Protein AF-A0AA41LC12-F1 (afdb_monomer)

pLDDT: mean 95.82, std 4.23, range [68.12, 98.69]

Mean predicted aligned error: 4.25 Å

Solvent-accessible surface area (backbone atoms only — not comparable to full-atom values): 5415 Å² total; per-residue (Å²): 138,89,85,87,85,78,64,66,93,81,44,54,80,65,55,51,53,50,50,55,51,49,53,52,53,46,50,57,29,5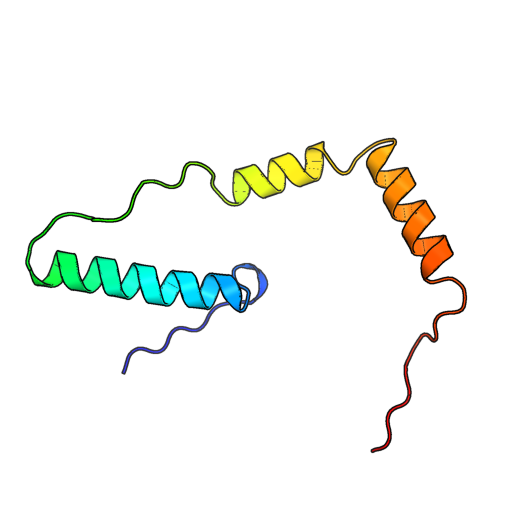1,78,71,75,43,69,84,83,72,78,81,75,94,68,54,71,66,56,51,54,52,49,50,60,68,56,60,40,72,69,56,36,49,54,54,50,56,49,52,54,61,72,51,59,88,58,70,97,66,83,90,70,94,130

Foldseek 3Di:
DDDDDDDCVVDDPVVVVVVVVLCVQQCVQVVVVHDRPDDDDPDDVVNVVVVCVVQCDDPNVVVVVVVVCVVCVPPDPDDDDDD

Structure (mmCIF, N/CA/C/O backbone):
data_AF-A0AA41LC12-F1
#
_entry.id   AF-A0AA41LC12-F1
#
loop_
_atom_site.group_PDB
_atom_site.id
_atom_site.type_symbol
_atom_site.label_atom_id
_atom_site.label_alt_id
_atom_site.label_comp_id
_atom_site.label_asym_id
_atom_site.label_entity_id
_atom_site.label_seq_id
_atom_site.pdbx_PDB_ins_code
_atom_site.Cartn_x
_atom_site.Cartn_y
_atom_site.Cartn_z
_atom_site.occupancy
_atom_site.B_iso_or_equiv
_atom_site.auth_seq_id
_atom_site.auth_comp_id
_atom_site.auth_asym_id
_atom_site.auth_atom_id
_atom_site.pdbx_PDB_model_num
ATOM 1 N N . ILE A 1 1 ? -1.846 -3.267 24.598 1.00 85.81 1 ILE A N 1
ATOM 2 C CA . ILE A 1 1 ? -1.087 -2.905 23.377 1.00 85.81 1 ILE A CA 1
ATOM 3 C C . ILE A 1 1 ? -1.720 -3.666 22.227 1.00 85.81 1 ILE A C 1
ATOM 5 O O . ILE A 1 1 ? -1.936 -4.861 22.387 1.00 85.81 1 ILE A O 1
ATOM 9 N N . LEU A 1 2 ? -2.055 -2.980 21.135 1.00 92.88 2 LEU A N 1
ATOM 10 C CA . LEU A 1 2 ? -2.472 -3.615 19.888 1.00 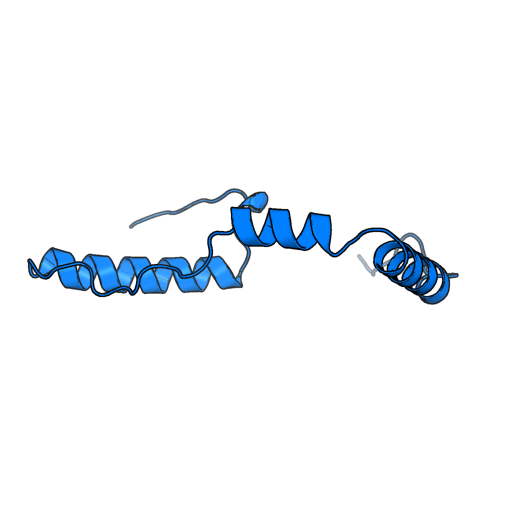92.88 2 LEU A CA 1
ATOM 11 C C . LEU A 1 2 ? -1.286 -3.573 18.924 1.00 92.88 2 LEU A C 1
ATOM 13 O O . LEU A 1 2 ? -0.721 -2.504 18.706 1.00 92.88 2 L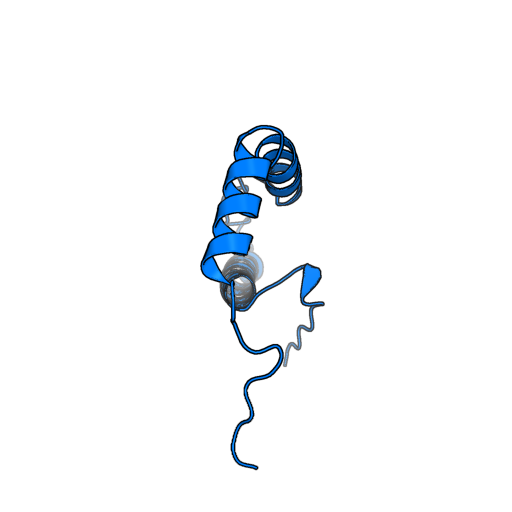EU A O 1
ATOM 17 N N . LEU A 1 3 ? -0.909 -4.730 18.387 1.00 95.12 3 LEU A N 1
ATOM 18 C CA . LEU A 1 3 ? 0.114 -4.850 17.356 1.00 95.12 3 LEU A CA 1
ATOM 19 C C . LEU A 1 3 ? -0.564 -5.273 16.055 1.00 95.12 3 LEU A C 1
ATOM 21 O O . LEU A 1 3 ? -1.276 -6.275 16.035 1.00 95.12 3 LEU A O 1
ATOM 25 N N . ILE A 1 4 ? -0.324 -4.514 14.990 1.00 93.56 4 ILE A N 1
ATOM 26 C CA . ILE A 1 4 ? -0.802 -4.817 13.642 1.00 93.56 4 ILE A CA 1
ATOM 27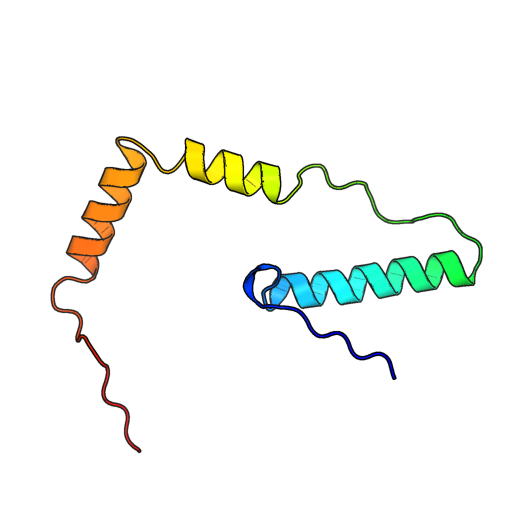 C C . ILE A 1 4 ? 0.428 -4.996 12.761 1.00 93.56 4 ILE A C 1
ATOM 29 O O . ILE A 1 4 ? 1.277 -4.111 12.683 1.00 93.56 4 ILE A O 1
ATOM 33 N N . THR A 1 5 ? 0.523 -6.153 12.114 1.00 95.12 5 THR A N 1
ATOM 34 C CA . THR A 1 5 ? 1.535 -6.445 11.102 1.00 95.12 5 THR A CA 1
ATOM 35 C C . THR A 1 5 ? 0.831 -6.742 9.789 1.00 95.12 5 THR A C 1
ATOM 37 O O . THR A 1 5 ? -0.165 -7.464 9.745 1.00 95.12 5 THR A O 1
ATOM 40 N N . GLN A 1 6 ? 1.330 -6.152 8.710 1.00 94.94 6 GLN A N 1
ATOM 41 C CA . GLN A 1 6 ? 0.746 -6.281 7.382 1.00 94.94 6 GLN A CA 1
ATOM 42 C C . GLN A 1 6 ? 1.837 -6.643 6.388 1.00 94.94 6 GLN A C 1
ATOM 44 O O . GLN A 1 6 ? 2.990 -6.230 6.518 1.00 94.94 6 GLN A O 1
ATOM 49 N N . HIS A 1 7 ? 1.469 -7.434 5.387 1.00 97.00 7 HIS A N 1
ATOM 50 C CA . HIS A 1 7 ? 2.352 -7.681 4.262 1.00 97.00 7 HIS A CA 1
ATOM 51 C C . HIS A 1 7 ? 2.385 -6.429 3.375 1.00 97.00 7 HIS A C 1
ATOM 53 O O . HIS A 1 7 ? 1.330 -5.934 2.990 1.00 97.00 7 HIS A O 1
ATOM 59 N N . HIS A 1 8 ? 3.567 -5.947 2.980 1.00 95.69 8 HIS A N 1
ATOM 60 C CA . HIS A 1 8 ? 3.696 -4.711 2.186 1.00 95.69 8 HIS A CA 1
ATOM 61 C C . HIS A 1 8 ? 2.921 -4.717 0.859 1.00 95.69 8 HIS A C 1
ATOM 63 O O . HIS A 1 8 ? 2.583 -3.665 0.334 1.00 95.69 8 HIS A O 1
ATOM 69 N N . ILE A 1 9 ? 2.586 -5.894 0.326 1.00 96.88 9 ILE A N 1
ATOM 70 C CA . ILE A 1 9 ? 1.768 -6.009 -0.893 1.00 96.88 9 ILE A CA 1
ATOM 71 C C . ILE A 1 9 ? 0.357 -5.411 -0.748 1.00 96.88 9 ILE A C 1
ATOM 73 O O . ILE A 1 9 ? -0.250 -5.065 -1.754 1.00 96.88 9 ILE A O 1
ATOM 77 N N . ILE A 1 10 ? -0.168 -5.301 0.478 1.00 95.69 10 ILE A N 1
ATOM 78 C CA . ILE A 1 10 ? -1.503 -4.744 0.749 1.00 95.69 10 ILE A CA 1
ATOM 79 C C . ILE A 1 10 ? -1.454 -3.354 1.396 1.00 95.69 10 ILE A C 1
ATOM 81 O O . ILE A 1 10 ? -2.509 -2.789 1.676 1.00 95.69 10 ILE A O 1
ATOM 85 N N . SER A 1 11 ? -0.261 -2.823 1.689 1.00 95.62 11 SER A N 1
ATOM 86 C CA . SER A 1 11 ? -0.109 -1.574 2.439 1.00 95.62 11 SER A CA 1
ATOM 87 C C . SER A 1 11 ? 1.244 -0.897 2.223 1.00 95.62 11 SER A C 1
ATOM 89 O O . SER A 1 11 ? 2.309 -1.517 2.292 1.00 95.62 11 SER A O 1
ATOM 91 N N . ASP A 1 12 ? 1.194 0.419 2.102 1.00 95.56 12 ASP A N 1
ATOM 92 C CA . ASP A 1 12 ? 2.317 1.347 2.132 1.00 95.56 12 ASP A CA 1
ATOM 93 C C . ASP A 1 12 ? 2.278 2.234 3.397 1.00 95.56 12 ASP A C 1
ATOM 95 O O . ASP A 1 12 ? 1.426 2.087 4.283 1.00 95.56 12 ASP A O 1
ATOM 99 N N . GLY A 1 13 ? 3.226 3.169 3.503 1.00 92.19 13 GLY A N 1
ATOM 100 C CA . GLY A 1 13 ? 3.289 4.088 4.642 1.00 92.19 13 GLY A CA 1
ATOM 101 C C . GLY A 1 13 ? 2.062 5.001 4.763 1.00 92.19 13 GLY A C 1
ATOM 102 O O . GLY A 1 13 ? 1.686 5.369 5.873 1.00 92.19 13 GLY A O 1
ATOM 103 N N . TRP A 1 14 ? 1.408 5.331 3.646 1.00 95.81 14 TRP A N 1
ATOM 104 C CA . TRP A 1 14 ? 0.231 6.199 3.636 1.00 95.81 14 TRP A CA 1
ATOM 105 C C . TRP A 1 14 ? -1.016 5.463 4.135 1.00 95.81 14 TRP A C 1
ATOM 107 O O . TRP A 1 14 ? -1.684 5.909 5.068 1.00 95.81 14 TRP A O 1
ATOM 117 N N . SER A 1 15 ? -1.313 4.311 3.538 1.00 95.56 15 SER A N 1
ATOM 118 C CA . SER A 1 15 ? -2.454 3.455 3.889 1.00 95.56 15 SER A CA 1
ATOM 119 C C . SER A 1 15 ? -2.404 2.974 5.338 1.00 95.56 15 SER A C 1
ATOM 121 O O . SER A 1 15 ? -3.450 2.864 5.973 1.00 95.56 15 SER A O 1
ATOM 123 N N . THR A 1 16 ? -1.210 2.793 5.910 1.00 95.81 16 THR A N 1
ATOM 124 C CA . THR A 1 16 ? -1.056 2.520 7.349 1.00 95.81 16 THR A CA 1
ATOM 125 C C . THR A 1 16 ? -1.607 3.667 8.209 1.00 95.81 16 THR A C 1
ATOM 127 O O . THR A 1 16 ? -2.280 3.426 9.211 1.00 95.81 16 THR A O 1
ATOM 130 N N . GLY A 1 17 ? -1.365 4.923 7.817 1.00 95.62 17 GLY A N 1
ATOM 131 C CA . GLY A 1 17 ? -1.909 6.096 8.506 1.00 95.62 17 GLY A CA 1
ATOM 132 C C . GLY A 1 17 ? -3.436 6.168 8.432 1.00 95.62 17 GLY A C 1
ATOM 133 O O . GLY A 1 17 ? -4.082 6.416 9.450 1.00 95.62 17 GLY A O 1
ATOM 134 N N . LEU A 1 18 ? -4.010 5.881 7.257 1.00 96.62 18 LEU A N 1
ATOM 135 C CA . LEU A 1 18 ? -5.465 5.805 7.074 1.00 96.62 18 LEU A CA 1
ATOM 136 C C . LEU A 1 18 ? -6.087 4.703 7.939 1.00 96.62 18 LEU A C 1
ATOM 138 O O . LEU A 1 18 ? -7.049 4.968 8.655 1.00 96.62 18 LEU A O 1
ATOM 142 N N . LEU A 1 19 ? -5.484 3.511 7.970 1.00 96.62 19 LEU A N 1
ATOM 143 C CA . LEU A 1 19 ? -5.952 2.402 8.804 1.00 96.62 19 LEU A CA 1
ATOM 144 C C . LEU A 1 19 ? -6.036 2.800 10.284 1.00 96.62 19 LEU A C 1
ATOM 146 O O . LEU A 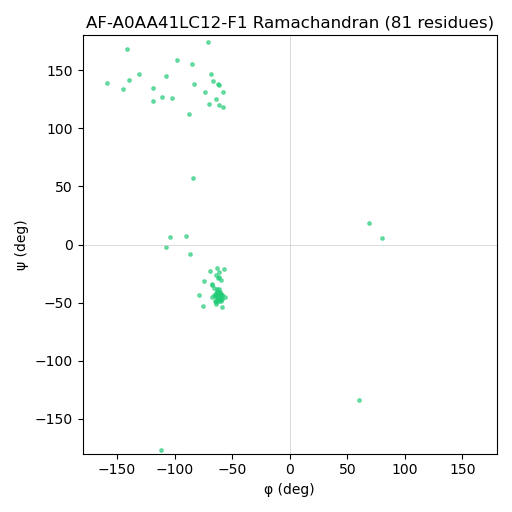1 19 ? -7.030 2.520 10.950 1.00 96.62 19 LEU A O 1
ATOM 150 N N . VAL A 1 20 ? -5.009 3.473 10.812 1.00 96.44 20 VAL A N 1
ATOM 151 C CA . VAL A 1 20 ? -5.003 3.931 12.212 1.00 96.44 20 VAL A CA 1
ATOM 152 C C . VAL A 1 20 ? -6.124 4.944 12.473 1.00 96.44 20 VAL A C 1
ATOM 154 O O . VAL A 1 20 ? -6.775 4.879 13.521 1.00 96.44 20 VAL A O 1
ATOM 157 N N . GLN A 1 21 ? -6.376 5.859 11.534 1.00 97.75 21 GLN A N 1
ATOM 158 C CA . GLN A 1 21 ? -7.454 6.845 11.641 1.00 97.75 21 GLN A CA 1
ATOM 159 C C . GLN A 1 21 ? -8.836 6.179 11.632 1.00 97.75 21 GLN A C 1
ATOM 161 O O . GLN A 1 21 ? -9.650 6.449 12.517 1.00 97.75 21 GLN A O 1
ATOM 166 N N . GLU A 1 22 ? -9.079 5.274 10.687 1.00 97.94 22 GLU A N 1
ATOM 167 C CA . GLU A 1 22 ? -10.351 4.560 10.539 1.00 97.94 22 GLU A CA 1
ATOM 168 C C . GLU A 1 22 ? -10.630 3.642 11.733 1.00 97.94 22 GLU A C 1
ATOM 170 O O . GLU A 1 22 ? -11.724 3.683 12.297 1.00 97.94 22 GLU A O 1
ATOM 175 N N . VAL A 1 23 ? -9.628 2.889 12.206 1.00 97.69 23 VAL A N 1
ATOM 176 C CA . VAL A 1 23 ? -9.752 2.058 13.416 1.00 97.69 23 VAL A CA 1
ATOM 177 C C . VAL A 1 23 ? -10.082 2.917 14.637 1.00 97.69 23 VAL A C 1
ATOM 179 O O . VAL A 1 23 ? -10.943 2.541 15.431 1.00 97.69 23 VAL A O 1
ATOM 182 N N . THR A 1 24 ? -9.447 4.084 14.785 1.00 97.69 24 THR A N 1
ATOM 183 C CA . THR A 1 24 ? -9.738 5.015 15.888 1.00 97.69 24 THR A CA 1
ATOM 184 C C . THR A 1 24 ? -11.172 5.545 15.819 1.00 97.69 24 THR A C 1
ATOM 186 O O . THR A 1 24 ? -11.861 5.588 16.843 1.00 97.69 24 THR A O 1
ATOM 189 N N . ALA A 1 25 ? -11.640 5.924 14.626 1.00 98.50 25 ALA A N 1
ATOM 190 C CA . ALA A 1 25 ? -12.994 6.429 14.410 1.00 98.50 25 ALA A CA 1
ATOM 191 C C . ALA A 1 25 ? -14.055 5.358 14.713 1.00 98.50 25 ALA A C 1
ATOM 193 O O . ALA A 1 25 ? -14.975 5.605 15.499 1.00 98.50 25 ALA A O 1
ATOM 194 N N . LEU A 1 26 ? -13.876 4.151 14.169 1.00 98.62 26 LEU A N 1
ATOM 195 C CA . LEU A 1 26 ? -14.760 3.005 14.393 1.00 98.62 26 LEU A CA 1
ATOM 196 C C . LEU A 1 26 ? -14.789 2.598 15.866 1.00 98.62 26 LEU A C 1
ATOM 198 O O . LEU A 1 26 ? -15.860 2.430 16.445 1.00 98.62 26 LEU A O 1
ATOM 202 N N . TYR A 1 27 ? -13.621 2.496 16.504 1.00 98.25 27 TYR A N 1
ATOM 203 C CA . TYR A 1 27 ? -13.531 2.152 17.921 1.00 98.25 27 TYR A CA 1
ATOM 204 C C . TYR A 1 27 ? -14.260 3.179 18.799 1.00 98.25 27 TYR A C 1
ATOM 206 O O . TYR A 1 27 ? -15.017 2.811 19.700 1.00 98.25 27 TYR A O 1
ATOM 214 N N . THR A 1 28 ? -14.083 4.470 18.512 1.00 98.44 28 THR A N 1
ATOM 215 C CA . THR A 1 28 ? -14.753 5.550 19.247 1.00 98.44 28 THR A CA 1
ATOM 216 C C . THR A 1 28 ? -16.273 5.457 19.114 1.00 98.44 28 THR A C 1
ATOM 218 O O . THR A 1 28 ? -16.963 5.497 20.132 1.00 98.44 28 THR A O 1
ATOM 221 N N . ALA A 1 29 ? -16.797 5.269 17.898 1.00 98.69 29 ALA A N 1
ATOM 222 C CA . ALA A 1 29 ? -18.235 5.145 17.661 1.00 98.69 29 ALA A CA 1
ATOM 223 C C . ALA A 1 29 ? -18.822 3.894 18.336 1.00 98.69 29 ALA A C 1
ATOM 225 O O . ALA A 1 29 ? -19.764 3.988 19.128 1.00 98.69 29 ALA A O 1
ATOM 226 N N . PHE A 1 30 ? -18.217 2.729 18.102 1.00 98.62 30 PHE A N 1
ATOM 227 C CA . PHE A 1 30 ? -18.729 1.460 18.615 1.00 98.62 30 PHE A CA 1
ATOM 228 C C .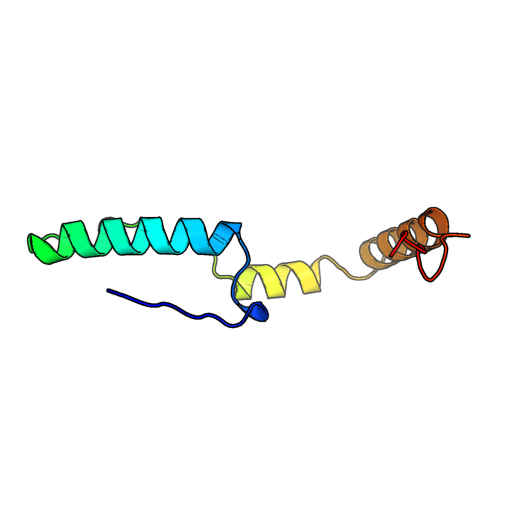 PHE A 1 30 ? -18.636 1.356 20.140 1.00 98.62 30 PHE A C 1
ATOM 230 O O . PHE A 1 30 ? -19.551 0.818 20.762 1.00 98.62 30 PHE A O 1
ATOM 237 N N . SER A 1 31 ? -17.605 1.933 20.771 1.00 98.50 31 SER A N 1
ATOM 238 C CA . SER A 1 31 ? -17.507 1.983 22.242 1.00 98.50 31 SER A CA 1
ATOM 239 C C . SER A 1 31 ? -18.635 2.786 22.908 1.00 98.50 31 SER A C 1
ATOM 241 O O . SER A 1 31 ? -18.918 2.583 24.087 1.00 98.50 31 SER A O 1
ATOM 243 N N . GLN A 1 32 ? -19.306 3.659 22.153 1.00 98.44 32 GLN A N 1
ATOM 244 C CA . GLN A 1 32 ? -20.436 4.479 22.599 1.00 98.44 32 GLN A CA 1
ATOM 245 C C . GLN A 1 32 ? -21.789 3.956 22.084 1.00 98.44 32 GLN A C 1
ATOM 247 O O . GLN A 1 32 ? -22.808 4.626 22.252 1.00 98.44 32 GLN A O 1
ATOM 252 N N . GLY A 1 33 ? -21.814 2.785 21.434 1.00 98.44 33 GLY A N 1
ATOM 253 C CA . GLY A 1 33 ? -23.022 2.218 20.824 1.00 98.44 33 GLY A CA 1
ATOM 254 C C . GLY A 1 33 ? -23.534 2.987 19.600 1.00 98.44 33 GLY A C 1
ATOM 255 O O . GLY A 1 33 ? -24.700 2.843 19.239 1.00 98.44 33 GLY A O 1
ATOM 256 N N . GLN A 1 34 ? -22.693 3.819 18.982 1.00 98.69 34 GLN A N 1
ATOM 257 C CA . GLN A 1 34 ? -23.022 4.561 17.764 1.00 98.69 34 GLN A CA 1
ATOM 258 C C . GLN A 1 34 ? -22.765 3.703 16.512 1.00 98.69 34 GLN A C 1
ATOM 260 O O . GLN A 1 34 ? -21.951 2.778 16.569 1.00 98.69 34 GLN A O 1
ATOM 265 N N . PRO A 1 35 ? -23.448 3.977 15.384 1.00 98.19 35 PRO A N 1
ATOM 266 C CA . PRO A 1 35 ? -23.221 3.262 14.128 1.00 98.19 35 PRO A CA 1
ATOM 267 C C . PRO A 1 35 ? -21.874 3.628 13.481 1.00 98.19 35 PRO A C 1
ATOM 269 O O . PRO A 1 35 ? -21.173 4.526 13.945 1.00 98.19 35 PRO A O 1
ATOM 272 N N . ASP A 1 36 ? -21.533 2.935 12.390 1.00 98.06 36 ASP A N 1
ATOM 273 C CA . ASP A 1 36 ? -20.340 3.208 11.579 1.00 98.06 36 ASP A CA 1
ATOM 274 C C . ASP A 1 36 ? -20.360 4.657 11.041 1.00 98.06 36 ASP A C 1
ATOM 276 O O . ASP A 1 36 ? -21.294 5.018 10.317 1.00 98.06 36 ASP A O 1
ATOM 280 N N . PRO A 1 37 ? -19.374 5.504 11.404 1.00 97.62 37 PRO A N 1
ATOM 281 C CA . PRO A 1 37 ? -19.309 6.887 10.952 1.00 97.62 37 PRO A CA 1
ATOM 282 C C . PRO A 1 37 ? -18.599 7.057 9.597 1.00 97.62 37 PRO A C 1
ATOM 284 O O . PRO A 1 37 ? -18.559 8.178 9.083 1.00 97.62 37 PRO A O 1
ATOM 287 N N . LEU A 1 38 ? -17.984 6.006 9.043 1.00 97.94 38 LEU A N 1
ATOM 288 C CA . LEU A 1 38 ? -17.184 6.097 7.826 1.00 97.94 38 LEU A CA 1
ATOM 289 C C . LEU A 1 38 ? -18.076 6.033 6.576 1.00 97.94 38 LEU A C 1
ATOM 291 O O . LEU A 1 38 ? -19.004 5.225 6.500 1.00 97.94 38 LEU A O 1
ATOM 295 N N . PRO A 1 39 ? -17.811 6.867 5.556 1.00 96.38 39 PRO A N 1
ATOM 296 C CA . PRO A 1 39 ? -18.500 6.740 4.284 1.00 96.38 39 PRO A CA 1
ATOM 297 C C . PRO A 1 39 ? -18.075 5.448 3.579 1.00 96.38 39 PRO A C 1
ATOM 299 O O . PRO A 1 39 ? -16.914 5.042 3.634 1.00 96.38 39 PRO A O 1
ATOM 302 N N . ALA A 1 40 ? -19.002 4.835 2.844 1.00 96.00 40 ALA A N 1
ATOM 303 C CA . ALA A 1 40 ? -18.661 3.712 1.980 1.00 96.00 40 ALA A CA 1
ATOM 304 C C . ALA A 1 40 ? -17.644 4.143 0.910 1.00 96.00 40 ALA A C 1
ATOM 306 O O . ALA A 1 40 ? -17.785 5.199 0.286 1.00 96.00 40 ALA A O 1
ATOM 307 N N . LEU A 1 41 ? -16.636 3.302 0.671 1.00 95.75 41 LEU A N 1
ATOM 308 C CA . LEU A 1 41 ? -15.658 3.532 -0.387 1.00 95.75 41 LEU A CA 1
ATOM 309 C C . LEU A 1 41 ? -16.345 3.497 -1.755 1.00 95.75 41 LEU A C 1
ATOM 311 O O . LEU A 1 41 ? -16.979 2.507 -2.117 1.00 95.75 41 LEU A O 1
ATOM 315 N N . ALA A 1 42 ? -16.169 4.562 -2.537 1.00 96.50 42 ALA A N 1
ATOM 316 C CA . ALA A 1 42 ? -16.687 4.635 -3.903 1.00 96.50 42 ALA A CA 1
ATOM 317 C C . ALA A 1 42 ? -15.955 3.690 -4.874 1.00 96.50 42 ALA A C 1
ATOM 319 O O . ALA A 1 42 ? -16.502 3.344 -5.917 1.00 96.50 42 ALA A O 1
ATOM 320 N N . LEU A 1 43 ? -14.721 3.296 -4.538 1.00 96.12 43 LEU A N 1
ATOM 321 C CA . LEU A 1 43 ? -13.868 2.404 -5.319 1.00 96.12 43 LEU A CA 1
ATOM 322 C C . LEU A 1 43 ? -13.143 1.435 -4.387 1.00 96.12 43 LEU A C 1
ATOM 324 O O . LEU A 1 43 ? -12.677 1.821 -3.314 1.00 96.12 43 LEU A O 1
ATOM 328 N N . GLN A 1 44 ? -13.007 0.192 -4.827 1.00 96.94 44 GLN A N 1
ATOM 329 C CA . GLN A 1 44 ? -12.165 -0.816 -4.199 1.00 96.94 44 GLN A CA 1
ATOM 330 C C . GLN A 1 44 ? -10.815 -0.899 -4.918 1.00 96.94 44 GLN A C 1
ATOM 332 O O . GLN A 1 44 ? -10.681 -0.554 -6.093 1.00 96.94 44 GLN A O 1
ATOM 337 N N . TYR A 1 45 ? -9.795 -1.430 -4.241 1.00 96.06 45 TYR A N 1
ATOM 338 C CA . TYR A 1 45 ? -8.478 -1.605 -4.867 1.00 96.06 45 TYR A CA 1
ATOM 339 C C . TYR A 1 45 ? -8.523 -2.542 -6.089 1.00 96.06 45 TYR A C 1
ATOM 341 O O . TYR A 1 45 ? -7.748 -2.382 -7.028 1.00 96.06 45 TYR A O 1
ATOM 349 N N . ALA A 1 46 ? -9.469 -3.487 -6.1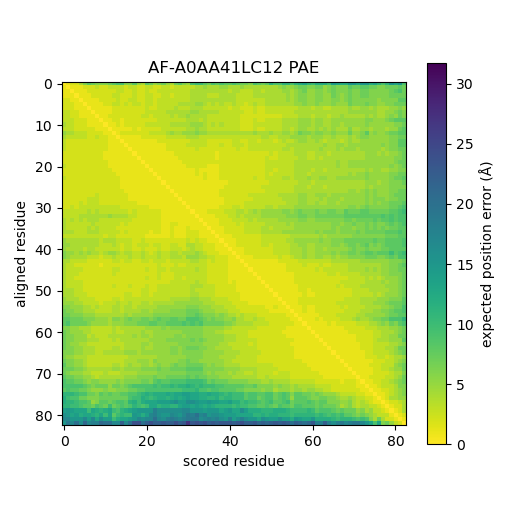21 1.00 97.25 46 ALA A N 1
ATOM 350 C CA . ALA A 1 46 ? -9.709 -4.330 -7.290 1.00 97.25 46 ALA A CA 1
ATOM 351 C C . ALA A 1 46 ? -10.134 -3.513 -8.524 1.00 97.25 46 ALA A C 1
ATOM 353 O O . ALA A 1 46 ? -9.675 -3.803 -9.629 1.00 97.25 46 ALA A O 1
ATOM 354 N N . ASP A 1 47 ? -10.944 -2.469 -8.331 1.00 98.12 47 ASP A N 1
ATOM 355 C CA . ASP A 1 47 ? -11.356 -1.563 -9.407 1.00 98.12 47 ASP A CA 1
ATOM 356 C C . ASP A 1 47 ? -10.151 -0.780 -9.931 1.00 98.12 47 ASP A C 1
ATOM 358 O O . ASP A 1 47 ? -9.942 -0.696 -11.141 1.00 98.12 47 ASP A O 1
ATOM 362 N N . TYR A 1 48 ? -9.302 -0.283 -9.022 1.00 96.75 48 TYR A N 1
ATOM 363 C CA . TYR A 1 48 ? -8.041 0.371 -9.378 1.00 96.75 48 TYR A CA 1
ATOM 364 C C . TYR A 1 48 ? -7.116 -0.561 -10.174 1.00 96.75 48 TYR A C 1
ATOM 366 O O . TYR A 1 48 ? -6.603 -0.170 -11.221 1.00 96.75 48 TYR A O 1
ATOM 374 N N . ALA A 1 49 ? -6.928 -1.803 -9.723 1.00 97.50 49 ALA A N 1
ATOM 375 C CA . ALA A 1 49 ? -6.072 -2.773 -10.401 1.00 97.50 49 ALA A CA 1
ATOM 376 C C . ALA A 1 49 ? -6.604 -3.130 -11.802 1.00 97.50 49 ALA A C 1
ATOM 378 O O . ALA A 1 49 ? -5.837 -3.211 -12.767 1.00 97.50 49 ALA A O 1
ATOM 379 N N . ALA A 1 50 ? -7.923 -3.305 -11.934 1.00 98.31 50 ALA A N 1
ATOM 380 C CA . ALA A 1 50 ? -8.567 -3.541 -13.221 1.00 98.31 50 ALA A CA 1
ATOM 381 C C . ALA A 1 50 ? -8.399 -2.340 -14.163 1.00 98.31 50 ALA A C 1
ATOM 383 O O . ALA A 1 50 ? -8.012 -2.523 -15.321 1.00 98.31 50 ALA A O 1
ATOM 384 N N . TRP A 1 51 ? -8.624 -1.124 -13.658 1.00 97.94 51 TRP A N 1
ATOM 385 C CA . TRP A 1 51 ? -8.413 0.118 -14.398 1.00 97.94 51 TRP A CA 1
ATOM 386 C C . TRP A 1 51 ? -6.960 0.265 -14.857 1.00 97.94 51 TRP A C 1
ATOM 388 O O . TRP A 1 51 ? -6.721 0.491 -16.041 1.00 97.94 51 TRP A O 1
ATOM 398 N N . GLN A 1 52 ? -5.985 0.066 -13.966 1.00 97.75 52 GLN A N 1
ATOM 399 C CA . GLN A 1 52 ? -4.566 0.203 -14.294 1.00 97.75 52 GLN A CA 1
ATOM 400 C C . GLN A 1 52 ? -4.174 -0.756 -15.419 1.00 97.75 52 GLN A C 1
ATOM 402 O O . GLN A 1 52 ? -3.501 -0.351 -16.362 1.00 97.75 52 GLN A O 1
ATOM 407 N N . ARG A 1 53 ? -4.643 -2.007 -15.368 1.00 97.44 53 ARG A N 1
ATOM 408 C CA . ARG A 1 53 ? -4.383 -2.995 -16.421 1.00 97.44 53 ARG A CA 1
ATOM 409 C C . ARG A 1 53 ? -4.994 -2.596 -17.767 1.00 97.44 53 ARG A C 1
ATOM 411 O O . ARG A 1 53 ? -4.387 -2.851 -18.801 1.00 97.44 53 ARG A O 1
ATOM 418 N N . GLN A 1 54 ? -6.190 -2.010 -17.763 1.00 97.62 54 GLN A N 1
ATOM 419 C CA . GLN A 1 54 ? -6.859 -1.543 -18.982 1.00 97.62 54 GLN A CA 1
ATOM 420 C C . GLN A 1 54 ? -6.238 -0.264 -19.546 1.00 97.62 54 GLN A C 1
ATOM 422 O O . GLN A 1 54 ? -6.269 -0.050 -20.754 1.00 97.62 54 GLN A O 1
ATOM 427 N N . TRP A 1 55 ? -5.705 0.597 -18.685 1.00 97.38 55 TRP A N 1
ATOM 428 C CA . TRP A 1 55 ? -5.058 1.839 -19.086 1.00 97.38 55 TRP A CA 1
ATOM 429 C C . TRP A 1 55 ? -3.636 1.598 -19.605 1.00 97.38 55 TRP A C 1
ATOM 431 O O . TRP A 1 55 ? -3.255 2.134 -20.644 1.00 97.38 55 TRP A O 1
ATOM 441 N N . LEU A 1 56 ? -2.863 0.754 -18.917 1.00 96.56 56 LEU A N 1
ATOM 442 C CA . LEU A 1 56 ? -1.449 0.511 -19.194 1.00 96.56 56 LEU A CA 1
ATOM 443 C C . LEU A 1 56 ? -1.246 -0.539 -20.305 1.00 96.56 56 LEU A C 1
ATOM 445 O O . LEU A 1 56 ? -0.601 -1.569 -20.112 1.00 96.56 56 LEU A O 1
ATOM 449 N N . GLN A 1 57 ? -1.814 -0.284 -21.482 1.00 97.12 57 GLN A N 1
ATOM 450 C CA . GLN A 1 57 ? -1.712 -1.146 -22.663 1.00 97.12 57 GLN A CA 1
ATOM 451 C C . GLN A 1 57 ? -1.584 -0.315 -23.950 1.00 97.12 57 GLN A C 1
ATOM 453 O O . GLN A 1 57 ? -1.795 0.896 -23.945 1.00 97.12 57 GLN A O 1
ATOM 458 N N . GLY A 1 58 ? -1.245 -0.966 -25.068 1.00 97.12 58 GLY A N 1
ATOM 459 C CA . GLY A 1 58 ? -1.163 -0.313 -26.379 1.00 97.12 58 GLY A CA 1
ATOM 460 C C . GLY A 1 58 ? -0.136 0.823 -26.423 1.00 97.12 58 GLY A C 1
ATOM 461 O O . GLY A 1 58 ? 0.994 0.660 -25.964 1.00 97.12 58 GLY A O 1
ATOM 462 N N . GLU A 1 59 ? -0.534 1.964 -26.984 1.00 97.56 59 GLU A N 1
ATOM 463 C CA . GLU A 1 59 ? 0.333 3.138 -27.159 1.00 97.56 59 GLU A CA 1
ATOM 464 C C . GLU A 1 59 ? 0.826 3.704 -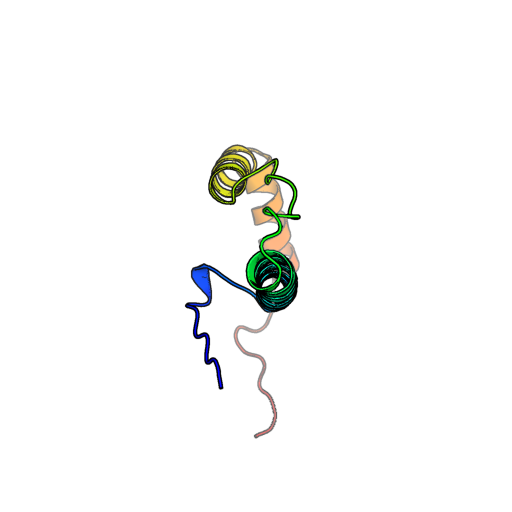25.824 1.00 97.56 59 GLU A C 1
ATOM 466 O O . GLU A 1 59 ? 2.015 3.969 -25.693 1.00 97.56 59 GLU A O 1
ATOM 471 N N . VAL A 1 60 ? -0.034 3.769 -24.800 1.00 97.81 60 VAL A N 1
ATOM 472 C CA . VAL A 1 60 ? 0.343 4.265 -23.464 1.00 97.81 60 VAL A CA 1
ATOM 473 C C . VAL A 1 60 ? 1.467 3.423 -22.866 1.00 97.81 60 VAL A C 1
ATOM 475 O O . VAL A 1 60 ? 2.455 3.961 -22.375 1.00 97.81 60 VAL A O 1
ATOM 478 N N . LEU A 1 61 ? 1.347 2.093 -22.926 1.00 98.06 61 LEU A N 1
ATOM 479 C CA . LEU A 1 61 ? 2.399 1.207 -22.425 1.00 98.06 61 LEU A CA 1
ATOM 480 C C . LEU A 1 61 ? 3.711 1.420 -23.188 1.00 98.06 61 LEU A C 1
ATOM 482 O O . LEU A 1 61 ? 4.775 1.472 -22.572 1.00 98.06 61 LEU A O 1
ATOM 486 N N . LYS A 1 62 ? 3.633 1.560 -24.515 1.00 98.31 62 LYS A N 1
ATOM 487 C CA . LYS A 1 62 ? 4.806 1.804 -25.353 1.00 98.31 62 LYS A CA 1
ATOM 488 C C . LYS A 1 62 ? 5.493 3.122 -24.992 1.00 98.31 62 LYS A C 1
ATOM 490 O O . LYS A 1 62 ? 6.696 3.116 -24.770 1.00 98.31 62 LYS A O 1
ATOM 495 N N . GLU A 1 63 ? 4.742 4.213 -24.871 1.00 98.25 63 GLU A N 1
ATOM 496 C CA . GLU A 1 63 ? 5.283 5.525 -24.500 1.00 98.25 63 GLU A CA 1
ATOM 497 C C . GLU A 1 63 ? 5.977 5.499 -23.134 1.00 98.25 63 GLU A C 1
ATOM 499 O O . GLU A 1 63 ? 7.075 6.036 -22.989 1.00 98.25 63 GLU A O 1
ATOM 504 N N . GLN A 1 64 ? 5.375 4.833 -22.141 1.00 98.00 64 GLN A N 1
ATOM 505 C CA . GLN A 1 64 ? 5.975 4.682 -20.812 1.00 98.00 64 GLN A CA 1
ATOM 506 C C . GLN A 1 64 ? 7.295 3.900 -20.875 1.00 98.00 64 GLN A C 1
ATOM 508 O O . GLN A 1 64 ? 8.285 4.306 -20.267 1.00 98.00 64 GLN A O 1
ATOM 513 N N . ILE A 1 65 ? 7.326 2.795 -21.626 1.00 97.94 65 ILE A N 1
ATOM 514 C CA . ILE A 1 65 ? 8.530 1.973 -21.808 1.00 97.94 65 ILE A CA 1
ATOM 515 C C . ILE A 1 65 ? 9.628 2.766 -22.526 1.00 97.94 65 ILE A C 1
ATOM 517 O O . ILE A 1 65 ? 10.763 2.802 -22.045 1.00 97.94 65 ILE A O 1
ATOM 521 N N . ASP A 1 66 ? 9.296 3.420 -23.641 1.00 98.44 66 ASP A N 1
ATOM 522 C CA . ASP A 1 66 ? 10.246 4.189 -24.450 1.00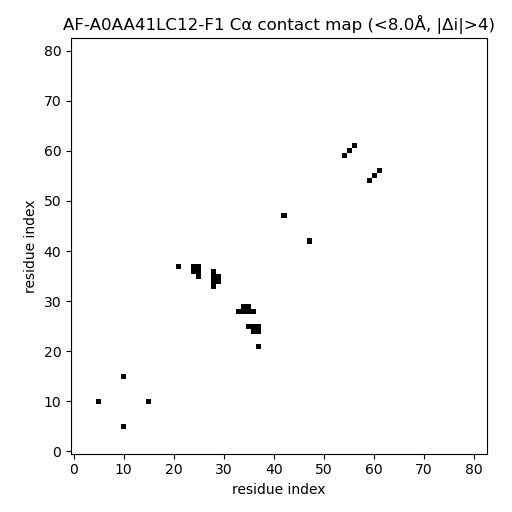 98.44 66 ASP A CA 1
ATOM 523 C C . ASP A 1 66 ? 10.858 5.336 -23.626 1.00 98.44 66 ASP A C 1
ATOM 525 O O . ASP A 1 66 ? 12.079 5.532 -23.639 1.00 98.44 66 ASP A O 1
ATOM 529 N N . PHE A 1 67 ? 10.038 6.038 -22.834 1.00 98.19 67 PHE A N 1
ATOM 530 C CA . PHE A 1 67 ? 10.507 7.071 -21.914 1.00 98.19 67 PHE A CA 1
ATOM 531 C C . PHE A 1 67 ? 11.508 6.519 -20.894 1.00 98.19 67 PHE A C 1
ATOM 533 O O . PHE A 1 67 ? 12.612 7.053 -20.779 1.00 98.19 67 PHE A O 1
ATOM 540 N N . TRP A 1 68 ? 11.156 5.454 -20.164 1.00 97.81 68 TRP A N 1
ATOM 541 C CA . TRP A 1 68 ? 12.021 4.934 -19.101 1.00 97.81 68 TRP A CA 1
ATOM 542 C C . TRP A 1 68 ? 13.317 4.330 -19.641 1.00 97.81 68 TRP A C 1
ATOM 544 O O . TRP A 1 68 ? 14.365 4.515 -19.023 1.00 97.81 68 TRP A O 1
ATOM 554 N N . HIS A 1 69 ? 13.287 3.684 -20.810 1.00 97.50 69 HIS A N 1
ATOM 555 C CA . HIS A 1 69 ? 14.508 3.214 -21.467 1.00 97.50 69 HIS A CA 1
ATOM 556 C C . HIS A 1 69 ? 15.452 4.357 -21.821 1.00 97.50 69 HIS A C 1
ATOM 558 O O . HIS A 1 69 ? 16.650 4.258 -21.559 1.00 97.50 69 HIS A O 1
ATOM 564 N N . HIS A 1 70 ? 14.922 5.431 -22.406 1.00 98.12 70 HIS A N 1
ATOM 565 C CA . HIS A 1 70 ? 15.732 6.590 -22.748 1.00 98.12 70 HIS A CA 1
ATOM 566 C C . HIS A 1 70 ? 16.246 7.308 -21.493 1.00 98.12 70 HIS A C 1
ATOM 568 O O . HIS A 1 70 ? 17.428 7.628 -21.403 1.00 98.12 70 HIS A O 1
ATOM 574 N N . HIS A 1 71 ? 15.381 7.515 -20.499 1.00 97.62 71 HIS A N 1
ATOM 575 C CA . HIS A 1 71 ? 15.717 8.246 -19.280 1.00 97.62 71 HIS A CA 1
ATOM 576 C C . HIS A 1 71 ? 16.770 7.529 -18.426 1.00 97.62 71 HIS A C 1
ATOM 578 O O . HIS A 1 71 ? 17.640 8.173 -17.846 1.00 97.62 71 HIS A O 1
ATOM 584 N N . LEU A 1 72 ? 16.711 6.197 -18.363 1.00 96.19 72 LEU A N 1
ATOM 585 C CA . LEU A 1 72 ? 17.657 5.377 -17.605 1.00 96.19 72 LEU A CA 1
ATOM 586 C C . LEU A 1 72 ? 18.870 4.944 -18.441 1.00 96.19 72 LEU A C 1
ATOM 588 O O . LEU A 1 72 ? 19.689 4.146 -17.978 1.00 96.19 72 LEU A O 1
ATOM 592 N N . GLN A 1 73 ? 19.016 5.453 -19.668 1.00 96.62 73 GLN A N 1
ATOM 593 C CA . GLN A 1 73 ? 20.155 5.128 -20.515 1.00 96.62 73 GLN A CA 1
ATOM 594 C C . GLN A 1 73 ? 21.459 5.588 -19.849 1.00 96.62 73 GLN A C 1
ATOM 596 O O . GLN A 1 73 ? 21.666 6.769 -19.584 1.00 96.62 73 GLN A O 1
ATOM 601 N N . GLY A 1 74 ? 22.363 4.638 -19.597 1.00 94.31 74 GLY A N 1
ATOM 602 C CA . GLY A 1 74 ? 23.644 4.913 -18.943 1.00 94.31 74 GLY A CA 1
ATOM 603 C C . GLY A 1 74 ? 23.571 5.048 -17.418 1.00 94.31 74 GLY A C 1
ATOM 604 O O . GLY A 1 74 ? 24.591 5.355 -16.804 1.00 94.31 74 GLY A O 1
ATOM 605 N N . ALA A 1 75 ? 22.411 4.798 -16.796 1.00 94.38 75 ALA A N 1
ATOM 606 C CA . ALA A 1 75 ? 22.314 4.724 -15.343 1.00 94.38 75 ALA A CA 1
ATOM 607 C C . ALA A 1 75 ? 23.185 3.567 -14.808 1.00 94.38 75 ALA A C 1
ATOM 609 O O . ALA A 1 75 ? 23.203 2.482 -15.402 1.00 94.38 75 ALA A O 1
ATOM 610 N N . PRO A 1 76 ? 23.917 3.763 -13.697 1.00 92.56 76 PRO A N 1
ATOM 611 C CA . PRO A 1 76 ? 24.712 2.696 -13.112 1.00 92.56 76 PRO A CA 1
ATOM 612 C C . PRO A 1 76 ? 23.795 1.591 -12.578 1.00 92.56 76 PRO A C 1
ATOM 614 O O . PRO A 1 76 ? 22.764 1.866 -11.969 1.00 92.56 76 PRO A O 1
ATOM 617 N N . ALA A 1 77 ? 24.194 0.331 -12.766 1.00 90.12 77 ALA A N 1
ATOM 618 C CA . ALA A 1 77 ? 23.448 -0.813 -12.234 1.00 90.12 77 ALA A CA 1
ATOM 619 C C . ALA A 1 77 ? 23.421 -0.834 -10.694 1.00 90.12 77 ALA A C 1
ATOM 621 O O . ALA A 1 77 ? 22.502 -1.382 -10.091 1.00 90.12 77 ALA A O 1
ATOM 622 N N . LEU A 1 78 ? 24.434 -0.235 -10.065 1.00 91.12 78 LEU A N 1
ATOM 623 C CA . LEU A 1 78 ? 24.557 -0.084 -8.626 1.00 91.12 78 LEU A CA 1
ATOM 624 C C . LEU A 1 78 ? 25.215 1.262 -8.335 1.00 91.12 78 LEU A C 1
ATOM 626 O O . LEU A 1 78 ? 26.229 1.605 -8.942 1.00 91.12 78 LEU A O 1
ATOM 630 N N . LEU A 1 79 ? 24.652 2.005 -7.390 1.00 89.56 79 LEU A N 1
ATOM 631 C CA . LEU A 1 79 ? 25.325 3.159 -6.816 1.00 89.56 79 LEU A CA 1
ATOM 632 C C . LEU A 1 79 ? 26.190 2.671 -5.651 1.00 89.56 79 LEU A C 1
ATOM 634 O O . LEU A 1 79 ? 25.653 2.222 -4.639 1.00 89.56 79 LEU A O 1
ATOM 638 N N . GLU A 1 80 ? 27.513 2.741 -5.789 1.00 88.50 80 GLU A N 1
ATOM 639 C CA . GLU A 1 80 ? 28.402 2.478 -4.658 1.00 88.50 80 GLU A CA 1
ATOM 640 C C . GLU A 1 80 ? 28.288 3.620 -3.646 1.00 88.50 80 GLU A C 1
ATOM 642 O O . GLU A 1 80 ? 28.517 4.789 -3.966 1.00 88.50 80 GLU A O 1
ATOM 647 N N . LEU A 1 81 ? 27.903 3.272 -2.420 1.00 87.25 81 LEU A N 1
ATOM 648 C CA . LEU A 1 81 ? 27.868 4.186 -1.286 1.00 87.25 81 LEU A CA 1
ATOM 649 C C . LEU A 1 81 ? 29.020 3.837 -0.333 1.00 87.25 81 LEU A C 1
ATOM 651 O O . LEU A 1 81 ? 29.339 2.654 -0.193 1.00 87.25 81 LEU A O 1
ATOM 655 N N . PRO A 1 82 ? 29.637 4.830 0.336 1.00 83.88 82 PRO A N 1
ATOM 656 C CA . PRO A 1 82 ? 30.650 4.562 1.349 1.00 83.88 82 PRO A CA 1
ATOM 657 C C . PRO A 1 82 ? 30.080 3.677 2.464 1.00 83.88 82 PRO A C 1
ATOM 659 O O . PRO A 1 82 ? 29.004 3.968 2.989 1.00 83.88 82 PRO A O 1
ATOM 662 N N . THR A 1 83 ? 30.811 2.619 2.812 1.00 68.12 83 THR A N 1
ATOM 663 C CA . THR A 1 83 ? 30.567 1.772 3.992 1.00 68.12 83 THR A CA 1
ATOM 664 C C . THR A 1 83 ? 31.300 2.292 5.213 1.00 68.12 83 THR A C 1
ATOM 666 O O . THR A 1 83 ? 32.483 2.667 5.039 1.00 68.12 83 THR A O 1
#

Sequence (83 aa):
ILLITQHHIISDGWSTGLLVQEVTALYTAFSQGQPDPLPALALQYADYAAWQRQWLQGEVLKEQIDFWHHHLQGAPALLELPT

InterPro domains:
  IPR001242 Condensation domain [PF00668] (2-82)

Secondary structure (DSSP, 8-state):
-------GGG--HHHHHHHHHHHHHHHHHHHTT----SPPPSS-HHHHHHHHHHHSSHHHHHHHHHHHHHHTTT--SS-----

Organism: NCBI:txid2849652

Radius of gyration: 20.86 Å; Cα contacts (8 Å, |Δi|>4): 18; chains: 1; bounding box: 54×16×50 Å